Protein AF-A0A8S3K0Q6-F1 (afdb_monomer_lite)

pLDDT: mean 73.04, std 16.8, range [41.72, 95.06]

Sequence (142 aa):
DDDDDDDDDDDDDEEEGSDDGSSDRFSIKSDLAQVNEESSKARRTPLLYIRPHLRAKFVFDQLIQVLPQSPSDTNQPATVEIISANAMHSIAPSLVQERQLMSDFIGPLTTSTAKSNVIRYCERQSQLANKSIHIIDRDALS

Organism: NCBI:txid392030

Radius of gyration: 30.67 Å; chains: 1; bounding box: 68×62×78 Å

Secondary structure (DSSP, 8-state):
---------------------------------------S---SS-GGGSS---EEEEETTEEEEEPPPPTT-TTPPPPEEEEEHHHHHTT-HHHHHHHHHHHHS--S--TTS-HHHHHHHHHHHHHHHHH-TT-GGGGTT-

Structure (mmCIF, N/CA/C/O backbone):
data_AF-A0A8S3K0Q6-F1
#
_entry.id   AF-A0A8S3K0Q6-F1
#
loop_
_atom_site.group_PDB
_atom_site.id
_atom_site.type_symbol
_atom_site.label_atom_id
_atom_site.label_alt_id
_atom_site.label_comp_id
_atom_site.label_asym_id
_atom_site.label_entity_id
_atom_site.label_seq_id
_atom_site.pdbx_PDB_ins_code
_atom_site.Cartn_x
_atom_site.Cartn_y
_atom_site.Cartn_z
_atom_site.occupancy
_atom_site.B_iso_or_equiv
_atom_site.auth_seq_id
_atom_site.auth_comp_id
_atom_site.auth_asym_id
_atom_site.auth_atom_id
_atom_site.pdbx_PDB_model_num
ATOM 1 N N . ASP A 1 1 ? -45.525 50.181 5.970 1.00 44.91 1 ASP A N 1
ATOM 2 C CA . ASP A 1 1 ? -45.123 50.386 7.365 1.00 44.91 1 ASP A CA 1
ATOM 3 C C . ASP A 1 1 ? -44.001 49.394 7.670 1.00 44.91 1 ASP A C 1
ATOM 5 O O . ASP A 1 1 ? -44.078 48.671 8.655 1.00 44.91 1 ASP A O 1
ATOM 9 N N . ASP A 1 2 ? -43.080 49.122 6.738 1.00 50.22 2 ASP A N 1
ATOM 10 C CA . ASP A 1 2 ? -41.930 49.956 6.286 1.00 50.22 2 ASP A CA 1
ATOM 11 C C . ASP A 1 2 ? -40.698 49.122 6.738 1.00 50.22 2 ASP A C 1
ATOM 13 O O . ASP A 1 2 ? -40.707 48.629 7.864 1.00 50.22 2 ASP A O 1
ATOM 17 N N . ASP A 1 3 ? -39.695 48.736 5.952 1.00 61.41 3 ASP A N 1
ATOM 18 C CA . ASP A 1 3 ? -39.129 49.267 4.716 1.00 61.41 3 ASP A CA 1
ATOM 19 C C . ASP A 1 3 ? -38.461 48.128 3.913 1.00 61.41 3 ASP A C 1
ATOM 21 O O . ASP A 1 3 ? -37.906 47.186 4.490 1.00 61.41 3 ASP A O 1
ATOM 25 N N . ASP A 1 4 ? -38.547 48.242 2.587 1.00 63.59 4 ASP A N 1
ATOM 26 C CA . ASP A 1 4 ? -37.590 47.681 1.632 1.00 63.59 4 ASP A CA 1
ATOM 27 C C . ASP A 1 4 ? -36.260 48.437 1.786 1.00 63.59 4 ASP A C 1
ATOM 29 O O . ASP A 1 4 ? -36.293 49.657 1.894 1.00 63.59 4 ASP A O 1
ATOM 33 N N . ASP A 1 5 ? -35.125 47.740 1.745 1.00 64.75 5 ASP A N 1
ATOM 34 C CA . ASP A 1 5 ? -33.869 48.302 1.234 1.00 64.75 5 ASP A CA 1
ATOM 35 C C . ASP A 1 5 ? -33.050 47.150 0.634 1.00 64.75 5 ASP A C 1
ATOM 37 O 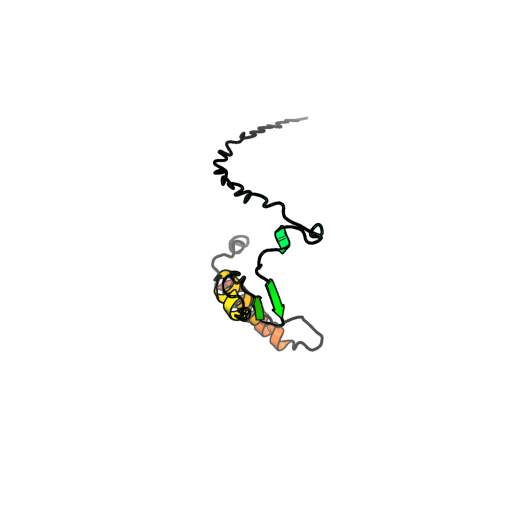O . ASP A 1 5 ? -32.455 46.317 1.328 1.00 64.75 5 ASP A O 1
ATOM 41 N N . ASP A 1 6 ? -33.150 47.092 -0.692 1.00 62.19 6 ASP A N 1
ATOM 42 C CA . ASP A 1 6 ? -32.191 46.500 -1.611 1.00 62.19 6 ASP A CA 1
ATOM 43 C C . ASP A 1 6 ? -30.811 47.127 -1.379 1.00 62.19 6 ASP A C 1
ATOM 45 O O . ASP A 1 6 ? -30.719 48.344 -1.290 1.00 62.19 6 ASP A O 1
ATOM 49 N N . ASP A 1 7 ? -29.761 46.309 -1.355 1.00 66.31 7 ASP A N 1
ATOM 50 C CA . ASP A 1 7 ? -28.429 46.698 -1.829 1.00 66.31 7 ASP A CA 1
ATOM 51 C C . ASP A 1 7 ? -27.731 45.412 -2.305 1.00 66.31 7 ASP A C 1
ATOM 53 O O . ASP A 1 7 ? -26.965 44.750 -1.597 1.00 66.31 7 ASP A O 1
ATOM 57 N N . ASP A 1 8 ? -28.118 45.020 -3.522 1.00 58.75 8 ASP A N 1
ATOM 58 C CA . ASP A 1 8 ? -27.290 44.245 -4.439 1.00 58.75 8 ASP A CA 1
ATOM 59 C C . ASP A 1 8 ? -26.065 45.103 -4.801 1.00 58.75 8 ASP A C 1
ATOM 61 O O . ASP A 1 8 ? -26.127 45.918 -5.720 1.00 58.75 8 ASP A O 1
ATOM 65 N N . ASP A 1 9 ? -24.953 44.907 -4.095 1.00 66.50 9 ASP A N 1
ATOM 66 C CA . ASP A 1 9 ? -23.634 45.308 -4.590 1.00 66.50 9 ASP A CA 1
ATOM 67 C C . ASP A 1 9 ? -22.956 44.082 -5.220 1.00 66.50 9 ASP A C 1
ATOM 69 O O . ASP A 1 9 ? -22.205 43.326 -4.592 1.00 66.50 9 ASP A O 1
ATOM 73 N N . ASP A 1 10 ? -23.299 43.893 -6.496 1.00 59.34 10 ASP A N 1
ATOM 74 C CA . ASP A 1 10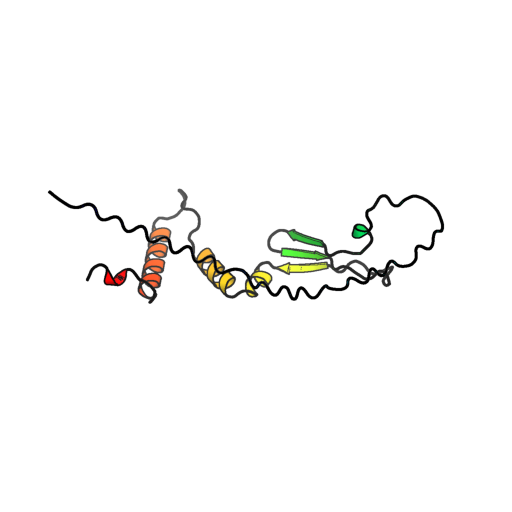 ? -22.438 43.308 -7.519 1.00 59.34 10 ASP A CA 1
ATOM 75 C C . ASP A 1 10 ? -21.136 44.127 -7.591 1.00 59.34 10 ASP A C 1
ATOM 77 O O . ASP A 1 10 ? -21.095 45.168 -8.243 1.00 59.34 10 ASP A O 1
ATOM 81 N N . ASP A 1 11 ? -20.062 43.632 -6.978 1.00 64.94 11 ASP A N 1
ATOM 82 C CA . ASP A 1 11 ? -18.699 43.947 -7.419 1.00 64.94 11 ASP A CA 1
ATOM 83 C C . ASP A 1 11 ? -18.052 42.663 -7.949 1.00 64.94 11 ASP A C 1
ATOM 85 O O . ASP A 1 11 ? -17.344 41.904 -7.279 1.00 64.94 11 ASP A O 1
ATOM 89 N N . ASP A 1 12 ? -18.410 42.431 -9.208 1.00 62.59 12 ASP A N 1
ATOM 90 C CA . ASP A 1 12 ? -17.826 41.528 -10.185 1.00 62.59 12 ASP A CA 1
ATOM 91 C C . ASP A 1 12 ? -16.428 42.045 -10.580 1.00 62.59 12 ASP A C 1
ATOM 93 O O . ASP A 1 12 ? -16.235 42.639 -11.641 1.00 62.59 12 ASP A O 1
ATOM 97 N N . ASP A 1 13 ? -15.438 41.865 -9.702 1.00 58.09 13 ASP A N 1
ATOM 98 C CA . ASP A 1 13 ? -14.029 42.076 -10.052 1.00 58.09 13 ASP A CA 1
ATOM 99 C C . ASP A 1 13 ? -13.460 40.794 -10.684 1.00 58.09 13 ASP A C 1
ATOM 101 O O . ASP A 1 13 ? -12.777 39.973 -10.058 1.00 58.09 13 ASP A O 1
ATOM 105 N N . GLU A 1 14 ? -13.751 40.628 -11.977 1.00 59.28 14 GLU A N 1
ATOM 106 C CA . GLU A 1 14 ? -12.979 39.775 -12.876 1.00 59.28 14 GLU A CA 1
ATOM 107 C C . GLU A 1 14 ? -11.550 40.337 -13.015 1.00 59.28 14 GLU A C 1
ATOM 109 O O . GLU A 1 14 ? -11.246 41.156 -13.884 1.00 59.28 14 GLU A O 1
ATOM 114 N N . GLU A 1 15 ? -10.640 39.891 -12.146 1.00 57.53 15 GLU A N 1
ATOM 115 C CA . GLU A 1 15 ? -9.200 40.116 -12.310 1.00 57.53 15 GLU A CA 1
ATOM 116 C C . GLU A 1 15 ? -8.702 39.333 -13.536 1.00 57.53 15 GLU A C 1
ATOM 118 O O . GLU A 1 15 ? -8.477 38.116 -13.515 1.00 57.53 15 GLU A O 1
ATOM 123 N N . GLU A 1 16 ? -8.570 40.076 -14.636 1.00 59.66 16 GLU A N 1
ATOM 124 C CA . GLU A 1 16 ? -8.045 39.612 -15.905 1.00 59.66 16 GLU A CA 1
ATOM 125 C C . GLU A 1 16 ? -6.628 39.038 -15.786 1.00 59.66 16 GLU A C 1
ATOM 127 O O . GLU A 1 16 ? -5.738 39.522 -15.083 1.00 59.66 16 GLU A O 1
ATOM 132 N N . GLY A 1 17 ? -6.425 37.986 -16.573 1.00 54.03 17 GLY A N 1
ATOM 133 C CA . GLY A 1 17 ? -5.196 37.231 -16.676 1.00 54.03 17 GLY A CA 1
ATOM 134 C C . GLY A 1 17 ? -3.938 38.066 -16.907 1.00 54.03 17 GLY A C 1
ATOM 135 O O . GLY A 1 17 ? -3.832 38.903 -17.799 1.00 54.03 17 GLY A O 1
ATOM 136 N N . SER A 1 18 ? -2.894 37.656 -16.202 1.00 52.25 18 SER A N 1
ATOM 137 C CA . SER A 1 18 ? -1.540 37.656 -16.743 1.00 52.25 18 SER A CA 1
ATOM 138 C C . SER A 1 18 ? -0.929 36.274 -16.521 1.00 52.25 18 SER A C 1
ATOM 140 O O . SER A 1 18 ? -0.017 3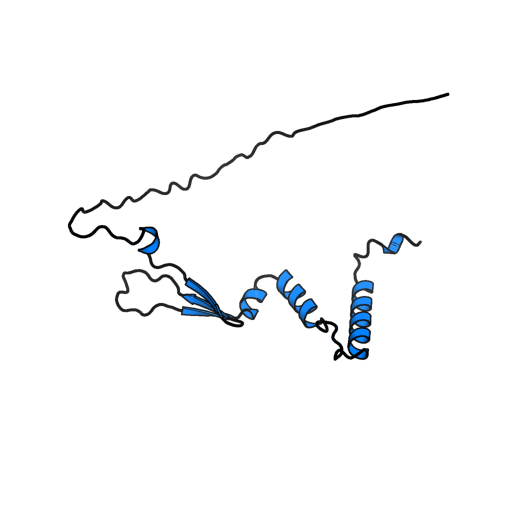6.080 -15.727 1.00 52.25 18 SER A O 1
ATOM 142 N N . ASP A 1 19 ? -1.479 35.292 -17.246 1.00 48.94 19 ASP A N 1
ATOM 143 C CA . ASP A 1 19 ? -0.771 34.057 -17.589 1.00 48.94 19 ASP A CA 1
ATOM 144 C C . ASP A 1 19 ? 0.374 34.463 -18.525 1.00 48.94 19 ASP A C 1
ATOM 146 O O . ASP A 1 19 ? 0.237 34.499 -19.752 1.00 48.94 19 ASP A O 1
ATOM 150 N N . ASP A 1 20 ? 1.502 34.877 -17.944 1.00 49.03 20 ASP A N 1
ATOM 151 C CA . ASP A 1 20 ? 2.749 35.058 -18.667 1.00 49.03 20 ASP A CA 1
ATOM 152 C C . ASP A 1 20 ? 3.305 33.673 -18.986 1.00 49.03 20 ASP A C 1
ATOM 154 O O . ASP A 1 20 ? 4.275 33.174 -18.421 1.00 49.03 20 ASP A O 1
ATOM 158 N N . GLY A 1 21 ? 2.641 33.042 -19.955 1.00 51.69 21 GLY A N 1
ATOM 159 C CA . GLY A 1 21 ? 3.055 31.833 -20.627 1.00 51.69 21 GLY A CA 1
ATOM 160 C C . GLY A 1 21 ? 4.405 32.025 -21.311 1.00 51.69 21 GLY A C 1
ATOM 161 O O . GLY A 1 21 ? 4.513 31.973 -22.534 1.00 51.69 21 GLY A O 1
ATOM 162 N N . SER A 1 22 ? 5.474 32.087 -20.520 1.00 52.62 22 SER A N 1
ATOM 163 C CA . SER A 1 22 ? 6.785 31.554 -20.850 1.00 52.62 22 SER A CA 1
ATOM 164 C C . SER A 1 22 ? 6.690 30.027 -20.819 1.00 52.62 22 SER A C 1
ATOM 166 O O . SER A 1 22 ? 7.439 29.322 -20.141 1.00 52.62 22 SER A O 1
ATOM 168 N N . SER A 1 23 ? 5.757 29.502 -21.619 1.00 50.22 23 SER A N 1
ATOM 169 C CA . SER A 1 23 ? 5.966 28.246 -22.305 1.00 50.22 23 SER A CA 1
ATOM 170 C C . SER A 1 23 ? 7.181 28.487 -23.179 1.00 50.22 23 SER A C 1
ATOM 172 O O . SER A 1 23 ? 7.063 28.909 -24.332 1.00 50.22 23 SER A O 1
ATOM 174 N N . ASP A 1 24 ? 8.357 28.250 -22.598 1.00 45.00 24 ASP A N 1
ATOM 175 C CA . ASP A 1 24 ? 9.530 27.861 -23.346 1.00 45.00 24 ASP A CA 1
ATOM 176 C C . ASP A 1 24 ? 9.035 26.793 -24.308 1.00 45.00 24 ASP A C 1
ATOM 178 O O . ASP A 1 24 ? 8.780 25.638 -23.948 1.00 45.00 24 ASP A O 1
ATOM 182 N N . ARG A 1 25 ? 8.789 27.236 -25.544 1.00 52.47 25 ARG A N 1
ATOM 183 C CA . ARG A 1 25 ? 8.626 26.387 -26.701 1.00 52.47 25 ARG A CA 1
ATOM 184 C C . ARG A 1 25 ? 9.888 25.557 -26.683 1.00 52.47 25 ARG A C 1
ATOM 186 O O . ARG A 1 25 ? 10.919 25.982 -27.206 1.00 52.47 25 ARG A O 1
ATOM 193 N N . PHE A 1 26 ? 9.794 24.374 -26.081 1.00 41.72 26 PHE A N 1
ATOM 194 C CA . PHE A 1 26 ? 10.645 23.258 -26.402 1.00 41.72 26 PHE A CA 1
ATOM 195 C C . PHE A 1 26 ? 10.579 23.190 -27.915 1.00 41.72 26 PHE A C 1
ATOM 197 O O . PHE A 1 26 ? 9.601 22.735 -28.508 1.00 41.72 26 PHE A O 1
ATOM 204 N N . SER A 1 27 ? 11.599 23.770 -28.540 1.00 46.25 27 SER A N 1
ATOM 205 C CA . SER A 1 27 ? 11.885 23.587 -29.937 1.00 46.25 27 SER A CA 1
ATOM 206 C C . SER A 1 27 ? 12.227 22.119 -30.021 1.00 46.25 27 SER A C 1
ATOM 208 O O . SER A 1 27 ? 13.384 21.723 -29.886 1.00 46.25 27 SER A O 1
ATOM 210 N N . ILE A 1 28 ? 11.190 21.299 -30.188 1.00 47.38 28 ILE A N 1
ATOM 211 C CA . ILE A 1 28 ? 11.322 19.962 -30.717 1.00 47.38 28 ILE A CA 1
ATOM 212 C C . ILE A 1 28 ? 11.793 20.233 -32.137 1.00 47.38 28 ILE A C 1
ATOM 214 O O . ILE A 1 28 ? 11.001 20.382 -33.068 1.00 47.38 28 ILE A O 1
ATOM 218 N N . LYS A 1 29 ? 13.109 20.425 -32.276 1.00 43.41 29 LYS A N 1
ATOM 219 C CA . LYS A 1 29 ? 13.797 20.228 -33.533 1.00 43.41 29 LYS A CA 1
ATOM 220 C C . LYS A 1 29 ? 13.368 18.831 -33.921 1.00 43.41 29 LYS A C 1
ATOM 222 O O . LYS A 1 29 ? 13.763 17.836 -33.315 1.00 43.41 29 LYS A O 1
ATOM 227 N N . SER A 1 30 ? 12.411 18.789 -34.834 1.00 48.25 30 SER A N 1
ATOM 228 C CA . SER A 1 30 ? 12.135 17.616 -35.614 1.00 48.25 30 SER A CA 1
ATOM 229 C C . SER A 1 30 ? 13.428 17.399 -36.374 1.00 48.25 30 SER A C 1
ATOM 231 O O . SER A 1 30 ? 13.629 17.923 -37.465 1.00 48.25 30 SER A O 1
ATOM 233 N N . ASP A 1 31 ? 14.329 16.638 -35.761 1.00 47.94 31 ASP A N 1
ATOM 234 C CA . ASP A 1 31 ? 15.319 15.869 -36.485 1.00 47.94 31 ASP A CA 1
ATOM 235 C C . ASP A 1 31 ? 14.508 14.840 -37.273 1.00 47.94 31 ASP A C 1
ATOM 237 O O . ASP A 1 31 ? 14.375 13.664 -36.922 1.00 47.94 31 ASP A O 1
ATOM 241 N N . LEU A 1 32 ? 13.862 15.350 -38.323 1.00 48.72 32 LEU A N 1
ATOM 242 C CA . LEU A 1 32 ? 13.314 14.614 -39.430 1.00 48.72 32 LEU A CA 1
ATOM 243 C C . LEU A 1 32 ? 14.554 14.060 -40.124 1.00 48.72 32 LEU A C 1
ATOM 245 O O . LEU A 1 32 ? 15.089 14.641 -41.066 1.00 48.72 32 LEU A O 1
ATOM 249 N N . ALA A 1 33 ? 15.085 12.989 -39.533 1.00 49.91 33 ALA A N 1
ATOM 250 C CA . ALA A 1 33 ? 16.153 12.202 -40.097 1.00 49.91 33 ALA A CA 1
ATOM 251 C C . ALA A 1 33 ? 15.762 11.933 -41.546 1.00 49.91 33 ALA A C 1
ATOM 253 O O . ALA A 1 33 ? 14.677 11.410 -41.818 1.00 49.91 33 ALA A O 1
ATOM 254 N N . GLN A 1 34 ? 16.626 12.400 -42.443 1.00 42.56 34 GLN A N 1
ATOM 255 C CA . GLN A 1 34 ? 16.492 12.277 -43.880 1.00 42.56 34 GLN A CA 1
ATOM 256 C C . GLN A 1 34 ? 15.966 10.887 -44.227 1.00 42.56 34 GLN A C 1
ATOM 258 O O . GLN A 1 34 ? 16.550 9.863 -43.864 1.00 42.56 34 GLN A O 1
ATOM 263 N N . VAL A 1 35 ? 14.822 10.878 -44.902 1.00 44.38 35 VAL A N 1
ATOM 264 C CA . VAL A 1 35 ? 14.220 9.680 -45.465 1.00 44.38 35 VAL A CA 1
ATOM 265 C C . VAL A 1 35 ? 15.178 9.189 -46.545 1.00 44.38 35 VAL A C 1
ATOM 267 O O . VAL A 1 35 ? 15.197 9.723 -47.648 1.00 44.38 35 VAL A O 1
ATOM 270 N N . ASN A 1 36 ? 16.003 8.194 -46.219 1.00 44.34 36 ASN A N 1
ATOM 271 C CA . ASN A 1 36 ? 16.629 7.376 -47.246 1.00 44.34 36 ASN A CA 1
ATOM 272 C C . ASN A 1 36 ? 15.526 6.462 -47.795 1.00 44.34 36 ASN A C 1
ATOM 274 O O . ASN A 1 36 ? 15.187 5.440 -47.192 1.00 44.34 36 ASN A O 1
ATOM 278 N N . GLU A 1 37 ? 14.880 6.907 -48.872 1.00 56.09 37 GLU A N 1
ATOM 279 C CA . GLU A 1 37 ? 13.923 6.117 -49.639 1.00 56.09 37 GLU A CA 1
ATOM 280 C C . GLU A 1 37 ? 14.660 4.966 -50.321 1.00 56.09 37 GLU A C 1
ATOM 282 O O . GLU A 1 37 ? 15.108 5.091 -51.452 1.00 56.09 37 GLU A O 1
ATOM 287 N N . GLU A 1 38 ? 14.763 3.816 -49.656 1.00 48.81 38 GLU A N 1
ATOM 288 C CA . GLU A 1 38 ? 15.135 2.584 -50.346 1.00 48.81 38 GLU A CA 1
ATOM 289 C C . GLU A 1 38 ? 14.402 1.361 -49.775 1.00 48.81 38 GLU A C 1
ATOM 291 O O . GLU A 1 38 ? 14.817 0.685 -48.838 1.00 48.81 38 GLU A O 1
ATOM 296 N N . SER A 1 39 ? 13.295 1.058 -50.458 1.00 46.84 39 SER A N 1
ATOM 297 C CA . SER A 1 39 ? 12.700 -0.266 -50.667 1.00 46.84 39 SER A CA 1
ATOM 298 C C . SER A 1 39 ? 11.850 -0.939 -49.565 1.00 46.84 39 SER A C 1
ATOM 300 O O . SER A 1 39 ? 12.301 -1.409 -48.526 1.00 46.84 39 SER A O 1
ATOM 302 N N . SER A 1 40 ? 10.597 -1.175 -49.976 1.00 52.72 40 SER A N 1
ATOM 303 C CA . SER A 1 40 ? 9.732 -2.329 -49.677 1.00 52.72 40 SER A CA 1
ATOM 304 C C . SER A 1 40 ? 8.892 -2.337 -48.383 1.00 52.72 40 SER A C 1
ATOM 306 O O . SER A 1 40 ? 9.375 -2.477 -47.267 1.00 52.72 40 SER A O 1
ATOM 308 N N . LYS A 1 41 ? 7.566 -2.308 -48.610 1.00 59.06 41 LYS A N 1
ATOM 309 C CA . LYS A 1 41 ? 6.435 -2.426 -47.667 1.00 59.06 41 LYS A CA 1
ATOM 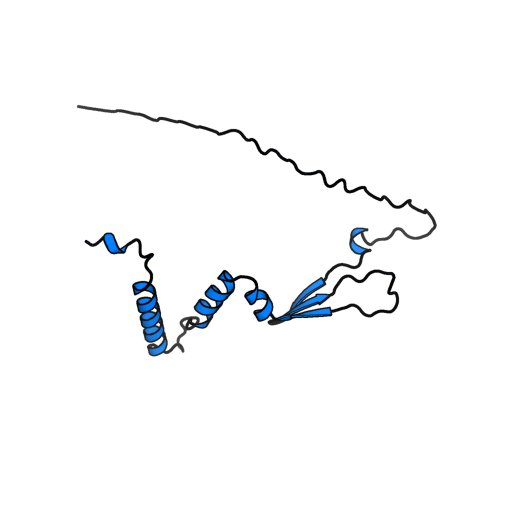310 C C . LYS A 1 41 ? 6.309 -1.280 -46.659 1.00 59.06 41 LYS A C 1
ATOM 312 O O . LYS A 1 41 ? 7.028 -1.203 -45.671 1.00 59.06 41 LYS A O 1
ATOM 317 N N . ALA A 1 42 ? 5.289 -0.444 -46.874 1.00 63.00 42 ALA A N 1
ATOM 318 C CA . ALA A 1 42 ? 4.823 0.531 -45.895 1.00 63.00 42 ALA A CA 1
ATOM 319 C C . ALA A 1 42 ? 4.692 -0.131 -44.511 1.00 63.00 42 ALA A C 1
ATOM 321 O O . ALA A 1 42 ? 3.961 -1.112 -44.335 1.00 63.00 42 ALA A O 1
ATOM 322 N N . ARG A 1 43 ? 5.448 0.382 -43.535 1.00 59.50 43 ARG A N 1
ATOM 323 C CA . ARG A 1 43 ? 5.388 -0.072 -42.145 1.00 59.50 43 ARG A CA 1
ATOM 324 C C . ARG A 1 43 ? 3.967 0.143 -41.625 1.00 59.50 43 ARG A C 1
ATOM 326 O O . ARG A 1 43 ? 3.472 1.263 -41.615 1.00 59.50 43 ARG A O 1
ATOM 333 N N . ARG A 1 44 ? 3.309 -0.937 -41.195 1.00 72.06 44 ARG A N 1
ATOM 334 C CA . ARG A 1 44 ? 1.977 -0.884 -40.563 1.00 72.06 44 ARG A CA 1
ATOM 335 C C . ARG A 1 44 ? 2.021 -0.360 -39.128 1.00 72.06 44 ARG A C 1
ATOM 337 O O . ARG A 1 44 ? 1.006 0.096 -38.618 1.00 72.06 44 ARG A O 1
ATOM 344 N N . THR A 1 45 ? 3.172 -0.458 -38.471 1.00 65.88 45 THR A N 1
ATOM 345 C CA . THR A 1 45 ? 3.371 0.017 -37.104 1.00 65.88 45 THR A CA 1
ATOM 346 C C . THR A 1 45 ? 3.607 1.528 -37.106 1.00 65.88 45 THR A C 1
ATOM 348 O O . THR A 1 45 ? 4.550 1.982 -37.760 1.00 65.88 45 THR A O 1
ATOM 351 N N . PRO A 1 46 ? 2.791 2.314 -36.379 1.00 77.81 46 PRO A N 1
ATOM 352 C CA . PRO A 1 46 ? 3.014 3.750 -36.243 1.00 77.81 46 PRO A CA 1
ATOM 353 C C . PRO A 1 46 ? 4.414 4.054 -35.693 1.00 77.81 46 PRO A C 1
ATOM 355 O O . PRO A 1 46 ? 4.940 3.293 -34.878 1.00 77.81 46 PRO A O 1
ATOM 358 N N . LEU A 1 47 ? 5.002 5.184 -36.108 1.00 68.50 47 LEU A N 1
ATOM 359 C CA . LEU A 1 47 ? 6.393 5.553 -35.794 1.00 68.50 47 LEU A CA 1
ATOM 360 C C . LEU A 1 47 ? 6.711 5.555 -34.285 1.00 68.50 47 LEU A C 1
ATOM 362 O O . LEU A 1 47 ? 7.830 5.234 -33.889 1.00 68.50 47 LEU A O 1
ATOM 366 N N . LEU A 1 48 ? 5.712 5.839 -33.444 1.00 66.88 48 LEU A N 1
ATOM 367 C CA . LEU A 1 48 ? 5.814 5.832 -31.980 1.00 66.88 48 LEU A CA 1
ATOM 368 C C . LEU A 1 48 ? 6.147 4.447 -31.390 1.00 66.88 48 LEU A C 1
ATOM 370 O O . LEU A 1 48 ? 6.709 4.370 -30.304 1.00 66.88 48 LEU A O 1
ATOM 374 N N . TYR A 1 49 ? 5.856 3.356 -32.105 1.00 67.62 49 TYR A N 1
ATOM 375 C CA . TYR A 1 49 ? 6.084 1.981 -31.638 1.00 67.62 49 TYR A CA 1
ATOM 376 C C . TYR A 1 49 ? 7.407 1.374 -32.120 1.00 67.62 49 TYR A C 1
ATOM 378 O O . TYR A 1 49 ? 7.651 0.188 -31.919 1.00 67.62 49 TYR A O 1
ATOM 386 N N . ILE A 1 50 ? 8.256 2.167 -32.777 1.00 72.00 50 ILE A N 1
ATOM 387 C CA . ILE A 1 50 ? 9.548 1.707 -33.310 1.00 72.00 50 ILE A CA 1
ATOM 388 C C . ILE A 1 50 ? 10.641 1.767 -32.240 1.00 72.00 50 ILE A C 1
ATOM 390 O O . ILE A 1 50 ? 11.629 1.041 -32.322 1.00 72.00 50 ILE A O 1
ATOM 394 N N . ARG A 1 51 ? 10.473 2.625 -31.228 1.00 75.75 51 ARG A N 1
ATOM 395 C CA . ARG A 1 51 ? 11.460 2.797 -30.164 1.00 75.75 51 ARG A CA 1
ATOM 396 C C . ARG A 1 51 ? 11.153 1.879 -28.973 1.00 75.75 51 ARG A C 1
ATOM 398 O O . ARG A 1 51 ? 9.980 1.723 -28.606 1.00 75.75 51 ARG A O 1
ATOM 405 N N . PRO A 1 52 ? 12.191 1.291 -28.350 1.00 79.19 52 PRO A N 1
ATOM 406 C CA . PRO A 1 52 ? 12.077 0.681 -27.034 1.00 79.19 52 PRO A CA 1
ATOM 407 C C . PRO A 1 52 ? 11.413 1.669 -26.077 1.00 79.19 52 PRO A C 1
ATOM 409 O O . PRO A 1 52 ? 11.784 2.840 -26.021 1.00 79.19 52 PRO A O 1
ATOM 412 N N . HIS A 1 53 ? 10.387 1.208 -25.374 1.00 80.44 53 HIS A N 1
ATOM 413 C CA . HIS A 1 53 ? 9.583 2.026 -24.477 1.00 80.44 53 HIS A CA 1
ATOM 414 C C . HIS A 1 53 ? 9.479 1.335 -23.126 1.00 80.44 53 HIS A C 1
ATOM 416 O O . HIS A 1 53 ? 9.448 0.105 -23.052 1.00 80.44 53 HIS A O 1
ATOM 422 N N . LEU A 1 54 ? 9.400 2.144 -22.071 1.00 87.44 54 LEU A N 1
ATOM 423 C CA . LEU A 1 54 ? 9.161 1.655 -20.723 1.00 87.44 54 LEU A CA 1
ATOM 424 C C . LEU A 1 54 ? 7.854 0.853 -20.696 1.00 87.44 54 LEU A C 1
ATOM 426 O O . LEU A 1 54 ? 6.819 1.295 -21.206 1.00 87.44 54 LEU A O 1
ATOM 430 N N . ARG A 1 55 ? 7.895 -0.328 -20.082 1.00 89.25 55 ARG A N 1
ATOM 431 C CA . ARG A 1 55 ? 6.698 -1.124 -19.795 1.00 89.25 55 ARG A CA 1
ATOM 432 C C . ARG A 1 55 ? 6.640 -1.405 -18.313 1.00 89.25 55 ARG A C 1
ATOM 434 O O . ARG A 1 55 ? 7.475 -2.142 -17.814 1.00 89.25 55 ARG A O 1
ATOM 441 N N . ALA A 1 56 ? 5.640 -0.857 -17.641 1.00 93.00 56 ALA A N 1
ATOM 442 C CA . ALA A 1 56 ? 5.418 -1.079 -16.223 1.00 93.00 56 ALA A CA 1
ATOM 443 C C . ALA A 1 56 ? 4.100 -1.831 -16.002 1.00 93.00 56 ALA A C 1
ATOM 445 O O . ALA A 1 56 ? 3.102 -1.559 -16.675 1.00 93.00 56 ALA A O 1
ATOM 446 N N . LYS A 1 57 ? 4.093 -2.794 -15.079 1.00 93.62 57 LYS A N 1
ATOM 447 C CA . LYS A 1 57 ? 2.900 -3.548 -14.686 1.00 93.62 57 LYS A CA 1
ATOM 448 C C . LYS A 1 57 ? 2.934 -3.869 -13.198 1.00 93.62 57 LYS A C 1
ATOM 450 O O . LYS A 1 57 ? 3.938 -4.359 -12.691 1.00 93.62 57 LYS A O 1
ATOM 455 N N . PHE A 1 58 ? 1.801 -3.667 -12.533 1.00 94.69 58 PHE A N 1
ATOM 456 C CA . PHE A 1 58 ? 1.590 -4.149 -11.174 1.00 94.69 58 PHE A CA 1
ATOM 457 C C . PHE A 1 58 ? 1.200 -5.627 -11.173 1.00 94.69 58 PHE A C 1
ATOM 459 O O . PHE A 1 58 ? 0.294 -6.052 -11.896 1.00 94.69 58 PHE A O 1
ATOM 466 N N . VAL A 1 59 ? 1.902 -6.409 -10.359 1.00 94.44 59 VAL A N 1
ATOM 467 C CA . VAL A 1 59 ? 1.625 -7.821 -10.104 1.00 94.44 59 VAL A CA 1
ATOM 468 C C . VAL A 1 59 ? 1.744 -8.048 -8.600 1.00 94.44 59 VAL A C 1
ATOM 470 O O . VAL A 1 59 ? 2.822 -7.892 -8.033 1.00 94.44 59 VAL A O 1
ATOM 473 N N . PHE A 1 60 ? 0.635 -8.413 -7.954 1.00 91.50 60 PHE A N 1
ATOM 474 C CA . PHE A 1 60 ? 0.535 -8.461 -6.490 1.00 91.50 60 PHE A CA 1
ATOM 475 C C . PHE A 1 60 ? 1.030 -7.148 -5.848 1.00 91.50 60 PHE A C 1
ATOM 477 O O . PHE A 1 60 ? 0.575 -6.077 -6.237 1.00 91.50 60 PHE A O 1
ATOM 484 N N . ASP A 1 61 ? 1.966 -7.240 -4.900 1.00 90.06 61 ASP A N 1
ATOM 485 C CA . ASP A 1 61 ? 2.558 -6.122 -4.155 1.00 90.06 61 ASP A CA 1
ATOM 486 C C . ASP A 1 61 ? 3.853 -5.596 -4.808 1.00 90.06 61 ASP A C 1
ATOM 488 O O . ASP A 1 61 ? 4.757 -5.103 -4.131 1.00 90.06 61 ASP A O 1
ATOM 492 N N . GLN A 1 62 ? 4.009 -5.783 -6.123 1.00 94.56 62 GLN A N 1
ATOM 493 C CA . GLN A 1 62 ? 5.225 -5.430 -6.856 1.00 94.56 62 GLN A CA 1
ATOM 494 C C . GLN A 1 62 ? 4.908 -4.711 -8.170 1.00 94.56 62 GLN A C 1
ATOM 496 O O . GLN A 1 62 ? 4.016 -5.100 -8.926 1.00 94.56 62 GLN A O 1
ATOM 501 N N . LEU A 1 63 ? 5.688 -3.675 -8.460 1.00 94.00 63 LEU A N 1
ATOM 502 C CA . LEU A 1 63 ? 5.782 -3.031 -9.758 1.00 94.00 63 LEU A CA 1
ATOM 503 C C . LEU A 1 63 ? 6.935 -3.662 -10.534 1.00 94.00 63 LEU A C 1
ATOM 505 O O . LEU A 1 63 ? 8.091 -3.589 -10.126 1.00 94.00 63 LEU A O 1
ATOM 509 N N . ILE A 1 64 ? 6.611 -4.273 -11.665 1.00 94.00 64 ILE A N 1
ATOM 510 C CA . ILE A 1 64 ? 7.585 -4.814 -12.607 1.00 94.00 64 ILE A CA 1
ATOM 511 C C . ILE A 1 64 ? 7.736 -3.794 -13.729 1.00 94.00 64 ILE A C 1
ATOM 513 O O . ILE A 1 64 ? 6.753 -3.509 -14.417 1.00 94.00 64 ILE A O 1
ATOM 517 N N . GLN A 1 65 ? 8.939 -3.260 -13.933 1.00 93.81 65 GLN A N 1
ATOM 518 C CA . GLN A 1 65 ? 9.233 -2.344 -15.031 1.00 93.81 65 GLN A CA 1
ATOM 519 C C . GLN A 1 65 ? 10.345 -2.866 -15.938 1.00 93.81 65 GLN A C 1
ATOM 521 O O . GLN A 1 65 ? 11.404 -3.278 -15.482 1.00 93.81 65 GLN A O 1
ATOM 526 N N . VAL A 1 66 ? 10.096 -2.852 -17.243 1.00 91.75 66 VAL A N 1
ATOM 527 C CA . VAL A 1 66 ? 11.069 -3.189 -18.283 1.00 91.75 66 VAL A CA 1
ATOM 528 C C . VAL A 1 66 ? 11.640 -1.890 -18.823 1.00 91.75 66 VAL A C 1
ATOM 530 O O . VAL A 1 66 ? 10.892 -1.067 -19.362 1.00 91.75 66 VAL A O 1
ATOM 533 N N . LEU A 1 67 ? 12.949 -1.708 -18.668 1.00 88.31 67 LEU A N 1
ATOM 534 C CA . LEU A 1 67 ? 13.632 -0.493 -19.086 1.00 88.31 67 LEU A CA 1
ATOM 535 C C . LEU A 1 67 ? 13.827 -0.470 -20.610 1.00 88.31 67 LEU A C 1
ATOM 537 O O . LEU A 1 67 ? 14.162 -1.498 -21.208 1.00 88.31 67 LEU A O 1
ATOM 541 N N . PRO A 1 68 ? 13.650 0.692 -21.260 1.00 85.25 68 PRO A N 1
ATOM 542 C CA . PRO A 1 68 ? 13.983 0.839 -22.667 1.00 85.25 68 PRO A CA 1
ATOM 543 C C . PRO A 1 68 ? 15.505 0.734 -22.846 1.00 85.25 68 PRO A C 1
ATOM 545 O O . PRO A 1 68 ? 16.251 1.559 -22.327 1.00 85.25 68 PRO A O 1
ATOM 548 N N . GLN A 1 69 ? 15.972 -0.275 -23.582 1.00 77.94 69 GLN A N 1
ATOM 549 C CA . GLN A 1 69 ? 17.387 -0.413 -23.944 1.00 77.94 69 GLN A CA 1
ATOM 550 C C . GLN A 1 69 ? 17.674 0.224 -25.304 1.00 77.94 69 GLN A C 1
ATOM 552 O O . GLN A 1 69 ? 16.832 0.196 -26.200 1.00 77.94 69 GLN A O 1
ATOM 557 N N . SER A 1 70 ? 18.869 0.791 -25.469 1.00 67.31 70 SER A N 1
ATOM 558 C CA . SER A 1 70 ? 19.311 1.356 -26.745 1.00 67.31 70 SER A CA 1
ATOM 559 C C . SER A 1 70 ? 19.640 0.251 -27.760 1.00 67.31 70 SER A C 1
ATOM 561 O O . SER A 1 70 ? 20.209 -0.775 -27.397 1.00 67.31 70 SER A O 1
ATOM 563 N N . PRO A 1 71 ? 19.349 0.455 -29.057 1.00 58.59 71 PRO A N 1
ATOM 564 C CA . PRO A 1 71 ? 19.492 -0.575 -30.091 1.00 58.59 71 PRO A CA 1
ATOM 565 C C . PRO A 1 71 ? 20.943 -0.962 -30.434 1.00 58.59 71 PRO A C 1
ATOM 567 O O . PRO A 1 71 ? 21.148 -1.857 -31.249 1.00 58.59 71 PRO A O 1
ATOM 570 N N . SER A 1 72 ? 21.949 -0.307 -29.849 1.00 63.00 72 SER A N 1
ATOM 571 C CA . SER A 1 72 ? 23.365 -0.682 -29.982 1.00 63.00 72 SER A CA 1
ATOM 572 C C . SER A 1 72 ? 23.701 -2.018 -29.304 1.00 63.00 72 SER A C 1
ATOM 574 O O . SER A 1 72 ? 24.694 -2.646 -29.660 1.00 63.00 72 SER A O 1
ATOM 576 N N . ASP A 1 73 ? 22.863 -2.471 -28.370 1.00 64.50 73 ASP A N 1
ATOM 577 C CA . ASP A 1 73 ? 23.026 -3.713 -27.616 1.00 64.50 73 ASP A CA 1
ATOM 578 C C . ASP A 1 73 ? 22.238 -4.865 -28.259 1.00 64.50 73 ASP A C 1
ATOM 580 O O . ASP A 1 73 ? 21.309 -5.424 -27.683 1.00 64.50 73 ASP A O 1
ATOM 584 N N . THR A 1 74 ? 22.587 -5.236 -29.491 1.00 64.31 74 THR A N 1
ATOM 585 C CA . THR A 1 74 ? 21.789 -6.152 -30.332 1.00 64.31 74 THR A CA 1
ATOM 586 C C . THR A 1 74 ? 21.627 -7.579 -29.778 1.00 64.31 74 THR A C 1
ATOM 588 O O . THR A 1 74 ? 20.858 -8.355 -30.334 1.00 64.31 74 THR A O 1
ATOM 591 N N . ASN A 1 75 ? 22.319 -7.938 -28.691 1.00 70.12 75 ASN A N 1
ATOM 592 C CA . ASN A 1 75 ? 22.252 -9.260 -28.055 1.00 70.12 75 ASN A CA 1
ATOM 593 C C . ASN A 1 75 ? 22.062 -9.215 -26.528 1.00 70.12 75 ASN A C 1
ATOM 595 O O . ASN A 1 75 ? 22.201 -10.254 -25.879 1.00 70.12 75 ASN A O 1
ATOM 599 N N . GLN A 1 76 ? 21.764 -8.055 -25.931 1.00 72.12 76 GLN A N 1
ATOM 600 C CA . GLN A 1 76 ? 21.497 -8.011 -24.492 1.00 72.12 76 GLN A CA 1
ATOM 601 C C . GLN A 1 76 ? 20.012 -8.280 -24.201 1.00 72.12 76 GLN A C 1
ATOM 603 O O . GLN A 1 76 ? 19.140 -7.757 -24.896 1.00 72.12 76 GLN A O 1
ATOM 608 N N . PRO A 1 77 ? 19.693 -9.119 -23.198 1.00 79.44 77 PRO A N 1
ATOM 609 C CA . PRO A 1 77 ? 18.318 -9.290 -22.752 1.00 79.44 77 PRO A CA 1
ATOM 610 C C . PRO A 1 77 ? 17.808 -7.998 -22.104 1.00 79.44 77 PRO A C 1
ATOM 612 O O . PRO A 1 77 ? 18.576 -7.261 -21.485 1.00 79.44 77 PRO A O 1
ATOM 615 N N . ALA A 1 78 ? 16.500 -7.756 -22.199 1.00 82.06 78 ALA A N 1
ATOM 616 C CA . ALA A 1 78 ? 15.868 -6.588 -21.596 1.00 82.06 78 ALA A CA 1
ATOM 617 C C . ALA A 1 78 ? 16.071 -6.555 -20.071 1.00 82.06 78 ALA A C 1
ATOM 619 O O . ALA A 1 78 ? 15.850 -7.553 -19.382 1.00 82.06 78 ALA A O 1
ATOM 620 N N . THR A 1 79 ? 16.444 -5.389 -19.544 1.00 88.38 79 THR A N 1
ATOM 621 C CA . THR A 1 79 ? 16.574 -5.168 -18.102 1.00 88.38 79 THR A CA 1
ATOM 622 C C . THR A 1 79 ? 15.192 -5.012 -17.483 1.00 88.38 79 THR A C 1
ATOM 624 O O . THR A 1 79 ? 14.401 -4.168 -17.913 1.00 88.38 79 THR A O 1
ATOM 627 N N . VAL A 1 80 ? 14.914 -5.817 -16.459 1.00 91.38 80 VAL A N 1
ATOM 628 C CA . VAL A 1 80 ? 13.667 -5.769 -15.693 1.00 91.38 80 VAL A CA 1
ATOM 629 C C . VAL A 1 80 ? 13.988 -5.386 -14.257 1.00 91.38 80 VAL A C 1
ATOM 631 O O . VAL A 1 80 ? 14.787 -6.050 -13.602 1.00 91.38 80 VAL A O 1
ATOM 634 N N . GLU A 1 81 ? 13.343 -4.338 -13.763 1.00 92.81 81 GLU A N 1
ATOM 635 C CA . GLU A 1 81 ? 13.395 -3.940 -12.363 1.00 92.81 81 GLU A CA 1
ATOM 636 C C . GLU A 1 81 ? 12.097 -4.340 -11.662 1.00 92.81 81 GLU A C 1
ATOM 638 O O . GLU A 1 81 ? 10.999 -4.194 -12.205 1.00 92.81 81 GLU A O 1
ATOM 643 N N . ILE A 1 82 ? 12.234 -4.861 -10.444 1.00 93.38 82 ILE A N 1
ATOM 644 C CA . ILE A 1 82 ? 11.118 -5.286 -9.600 1.00 93.38 82 ILE A CA 1
ATOM 645 C C . ILE A 1 82 ? 11.153 -4.434 -8.337 1.00 93.38 82 ILE A C 1
ATOM 647 O O . ILE A 1 82 ? 12.083 -4.530 -7.538 1.00 93.38 82 ILE A O 1
ATOM 651 N N . ILE A 1 83 ? 10.134 -3.604 -8.163 1.00 93.00 83 ILE A N 1
ATOM 652 C CA . ILE A 1 83 ? 10.019 -2.652 -7.061 1.00 93.00 83 ILE A CA 1
ATOM 653 C C . ILE A 1 83 ? 8.854 -3.092 -6.177 1.00 93.00 83 ILE A C 1
ATOM 655 O O . ILE A 1 83 ? 7.749 -3.303 -6.668 1.00 93.00 83 ILE A O 1
ATOM 659 N N . SER A 1 84 ? 9.066 -3.235 -4.868 1.00 92.69 84 SER A N 1
ATOM 660 C CA . SER A 1 84 ? 7.970 -3.555 -3.944 1.00 92.69 84 SER A CA 1
ATOM 661 C C . SER A 1 84 ? 7.073 -2.339 -3.696 1.00 92.69 84 SER A C 1
ATOM 663 O O . SER A 1 84 ? 7.546 -1.201 -3.659 1.00 92.69 84 SER A O 1
ATOM 665 N N . ALA A 1 85 ? 5.777 -2.562 -3.468 1.00 86.06 85 ALA A N 1
ATOM 666 C CA . ALA A 1 85 ? 4.845 -1.491 -3.121 1.00 86.06 85 ALA A CA 1
ATOM 667 C C . ALA A 1 85 ? 5.267 -0.770 -1.841 1.00 86.06 85 ALA A C 1
ATOM 669 O O . ALA A 1 85 ? 5.267 0.456 -1.790 1.00 86.06 85 ALA A O 1
ATOM 670 N N . ASN A 1 86 ? 5.744 -1.517 -0.841 1.00 84.81 86 ASN A N 1
ATOM 671 C CA . ASN A 1 86 ? 6.268 -0.933 0.393 1.00 84.81 86 ASN A CA 1
ATOM 672 C C . ASN A 1 86 ? 7.440 0.034 0.142 1.00 84.81 86 ASN A C 1
ATOM 674 O O . ASN A 1 86 ? 7.505 1.075 0.794 1.00 84.81 86 ASN A O 1
ATOM 678 N N . ALA A 1 87 ? 8.330 -0.265 -0.814 1.00 84.75 87 ALA A N 1
ATOM 679 C CA . ALA A 1 87 ? 9.398 0.660 -1.190 1.00 84.75 87 ALA A CA 1
ATOM 680 C C . ALA A 1 87 ? 8.836 1.930 -1.852 1.00 84.75 87 ALA A C 1
ATOM 682 O O . ALA A 1 87 ? 9.272 3.028 -1.517 1.00 84.75 87 ALA A O 1
ATOM 683 N N . MET A 1 88 ? 7.817 1.810 -2.711 1.00 81.19 88 MET A N 1
ATOM 684 C CA . MET A 1 88 ? 7.162 2.973 -3.331 1.00 81.19 88 MET A CA 1
ATOM 685 C C . MET A 1 88 ? 6.440 3.867 -2.316 1.00 81.19 88 MET A C 1
ATOM 687 O O . MET A 1 88 ? 6.517 5.089 -2.409 1.00 81.19 88 MET A O 1
ATOM 691 N N . HIS A 1 89 ? 5.786 3.290 -1.306 1.00 74.44 89 HIS A N 1
ATOM 692 C CA . HIS A 1 89 ? 5.084 4.062 -0.274 1.00 74.44 89 HIS A CA 1
ATOM 693 C C . HIS A 1 89 ? 6.025 4.843 0.652 1.00 74.44 89 HIS A C 1
ATOM 695 O O . HIS A 1 89 ? 5.611 5.840 1.234 1.00 74.44 89 HIS A O 1
ATOM 701 N N . SER A 1 90 ? 7.292 4.431 0.766 1.00 74.81 90 SER A N 1
ATOM 702 C CA . SER A 1 90 ? 8.288 5.125 1.595 1.00 74.81 90 SER A CA 1
ATOM 703 C C . SER A 1 90 ? 8.745 6.479 1.033 1.00 74.81 90 SER A C 1
ATOM 705 O O . SER A 1 90 ? 9.407 7.241 1.733 1.00 74.81 90 SER A O 1
ATOM 707 N N . ILE A 1 91 ? 8.370 6.794 -0.211 1.00 76.12 91 ILE A N 1
ATOM 708 C CA . ILE A 1 91 ? 8.793 8.005 -0.926 1.00 76.12 91 ILE A CA 1
ATOM 709 C C . ILE A 1 91 ? 8.034 9.249 -0.433 1.00 76.12 91 ILE A C 1
ATOM 711 O O . ILE A 1 91 ? 8.589 10.346 -0.438 1.00 76.12 91 ILE A O 1
ATOM 715 N N . ALA A 1 92 ? 6.786 9.095 0.024 1.00 76.25 92 ALA A N 1
ATOM 716 C CA . ALA A 1 92 ? 5.946 10.205 0.468 1.00 76.25 92 ALA A CA 1
ATOM 717 C C . ALA A 1 92 ? 5.572 10.058 1.956 1.00 76.25 92 ALA A C 1
ATOM 719 O O . ALA A 1 92 ? 4.863 9.114 2.312 1.00 76.25 92 ALA A O 1
ATOM 720 N N . PRO A 1 93 ? 5.975 10.999 2.831 1.00 76.69 93 PRO A N 1
ATOM 721 C CA . PRO A 1 93 ? 5.662 10.940 4.261 1.00 76.69 93 PRO A CA 1
ATOM 722 C C . PRO A 1 93 ? 4.159 10.847 4.579 1.00 76.69 93 PRO A C 1
ATOM 724 O O . PRO A 1 93 ? 3.774 10.166 5.528 1.00 76.69 93 PRO A O 1
ATOM 727 N N . SER A 1 94 ? 3.302 11.478 3.768 1.00 79.69 94 SER A N 1
ATOM 728 C CA . SER A 1 94 ? 1.840 11.430 3.922 1.00 79.69 94 SER A CA 1
ATOM 729 C C . SER A 1 94 ? 1.270 10.021 3.729 1.00 79.69 94 SER A C 1
ATOM 731 O O . SER A 1 94 ? 0.450 9.574 4.529 1.00 79.69 94 SER A O 1
ATOM 733 N N . LEU A 1 95 ? 1.762 9.279 2.732 1.00 76.62 95 LEU A N 1
ATOM 734 C CA . LEU A 1 95 ? 1.334 7.901 2.465 1.00 76.62 95 LEU A CA 1
ATOM 735 C C . LEU A 1 95 ? 1.776 6.938 3.572 1.00 76.62 95 LEU A C 1
ATOM 737 O O . LEU A 1 95 ? 1.089 5.957 3.857 1.00 76.62 95 LEU A O 1
ATOM 741 N N . VAL A 1 96 ? 2.905 7.216 4.231 1.00 80.25 96 VAL A N 1
ATOM 742 C CA . VAL A 1 96 ? 3.368 6.430 5.384 1.00 80.25 96 VAL A CA 1
ATOM 743 C C . VAL A 1 96 ? 2.411 6.591 6.568 1.00 80.25 96 VAL A C 1
ATOM 745 O O . VAL A 1 96 ? 2.059 5.597 7.207 1.00 80.25 96 VAL A O 1
ATOM 748 N N . GLN A 1 97 ? 1.956 7.817 6.843 1.00 81.56 97 GLN A N 1
ATOM 749 C CA . GLN A 1 97 ? 0.987 8.083 7.908 1.00 81.56 97 GLN A CA 1
ATOM 750 C C . GLN A 1 97 ? -0.372 7.439 7.611 1.00 81.56 97 GLN A C 1
ATOM 752 O O . GLN A 1 97 ? -0.945 6.783 8.481 1.00 81.56 97 GLN A O 1
ATOM 757 N N . GLU A 1 98 ? -0.866 7.575 6.382 1.00 82.00 98 GLU A N 1
ATOM 758 C CA . GLU A 1 98 ? -2.124 6.961 5.953 1.00 82.00 98 GLU A CA 1
ATOM 759 C C . GLU A 1 98 ? -2.070 5.432 6.064 1.00 82.00 98 GLU A C 1
ATOM 761 O O . GLU A 1 98 ? -2.965 4.818 6.644 1.00 82.00 98 GLU A O 1
ATOM 766 N N . ARG A 1 99 ? -0.967 4.809 5.628 1.00 82.12 99 ARG A N 1
ATOM 767 C CA . ARG A 1 99 ? -0.735 3.367 5.798 1.00 82.12 99 ARG A CA 1
ATOM 768 C C . ARG A 1 99 ? -0.780 2.951 7.262 1.00 82.12 99 ARG A C 1
ATOM 770 O O . ARG A 1 99 ? -1.344 1.904 7.571 1.00 82.12 99 ARG A O 1
ATOM 777 N N . GLN A 1 100 ? -0.192 3.743 8.158 1.00 82.81 100 GLN A N 1
ATOM 778 C CA . GLN A 1 100 ? -0.220 3.440 9.585 1.00 82.81 100 GLN A CA 1
ATOM 779 C C . GLN A 1 100 ? -1.662 3.445 10.109 1.00 82.81 100 GLN A C 1
ATOM 781 O O . GLN A 1 100 ? -2.086 2.466 10.723 1.00 82.81 100 GLN A O 1
ATOM 786 N N . LEU A 1 101 ? -2.441 4.478 9.778 1.00 83.56 101 LEU A N 1
ATOM 787 C CA . LEU A 1 101 ? -3.857 4.573 10.149 1.00 83.56 101 LEU A CA 1
ATOM 788 C C . LEU A 1 101 ? -4.679 3.404 9.589 1.00 83.56 101 LEU A C 1
ATOM 790 O O . LEU A 1 101 ? -5.462 2.795 10.317 1.00 83.56 101 LEU A O 1
ATOM 794 N N . MET A 1 102 ? -4.462 3.047 8.321 1.00 84.62 102 MET A N 1
ATOM 795 C CA . MET A 1 102 ? -5.123 1.904 7.688 1.00 84.62 102 MET A CA 1
ATOM 796 C C . MET A 1 102 ? -4.721 0.568 8.318 1.00 84.62 102 MET A C 1
ATOM 798 O O . MET A 1 102 ? -5.554 -0.327 8.423 1.00 84.62 102 MET A O 1
ATOM 802 N N . SER A 1 103 ? -3.467 0.420 8.752 1.00 85.19 103 SER A N 1
ATOM 803 C CA . SER A 1 103 ? -2.988 -0.804 9.405 1.00 85.19 103 SER A CA 1
ATOM 804 C C . SER A 1 103 ? -3.563 -0.990 10.809 1.00 85.19 103 SER A C 1
ATOM 806 O O . SER A 1 103 ? -3.795 -2.117 11.241 1.00 85.19 103 SER A O 1
ATOM 808 N N . ASP A 1 104 ? -3.824 0.117 11.507 1.00 85.44 104 ASP A N 1
ATOM 809 C CA . ASP A 1 104 ? -4.447 0.122 12.827 1.00 85.44 104 ASP A CA 1
ATOM 810 C C . ASP A 1 104 ? -5.970 -0.069 12.759 1.00 85.44 104 ASP A C 1
ATOM 812 O O . ASP A 1 104 ? -6.605 -0.355 13.781 1.00 85.44 104 ASP A O 1
ATOM 816 N N . PHE A 1 105 ? -6.564 0.077 11.571 1.00 88.88 105 PHE A N 1
ATOM 817 C CA . PHE A 1 105 ? -7.984 -0.134 11.349 1.00 88.88 105 PHE A CA 1
ATOM 818 C C . PHE A 1 105 ? -8.349 -1.616 11.476 1.00 88.88 105 PHE A C 1
ATOM 820 O O . PHE A 1 105 ? -7.701 -2.511 10.942 1.00 88.88 105 PHE A O 1
ATOM 827 N N . ILE A 1 106 ? -9.459 -1.879 12.159 1.00 88.94 106 ILE A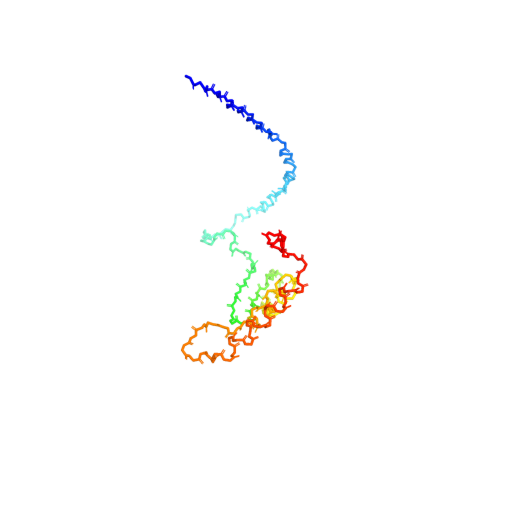 N 1
ATOM 828 C CA . ILE A 1 106 ? -9.961 -3.232 12.464 1.00 88.94 106 ILE A CA 1
ATOM 829 C C . ILE A 1 106 ? -10.461 -3.971 11.212 1.00 88.94 106 ILE A C 1
ATOM 831 O O . ILE A 1 106 ? -10.804 -5.152 11.277 1.00 88.94 106 ILE A O 1
ATOM 835 N N . GLY A 1 107 ? -10.535 -3.266 10.083 1.00 88.12 107 GLY A N 1
ATOM 836 C CA . GLY A 1 107 ? -11.152 -3.734 8.856 1.00 88.12 107 GLY A CA 1
ATOM 837 C C . GLY A 1 107 ? -12.675 -3.569 8.863 1.00 88.12 107 GLY A C 1
ATOM 838 O O . GLY A 1 107 ? -13.250 -2.958 9.769 1.00 88.12 107 GLY A O 1
ATOM 839 N N . PRO A 1 108 ? -13.351 -4.101 7.832 1.00 91.00 108 PRO A N 1
ATOM 840 C CA . PRO A 1 108 ? -14.800 -4.033 7.716 1.00 91.00 108 PRO A CA 1
ATOM 841 C C . PRO A 1 108 ? -15.498 -4.644 8.936 1.00 91.00 108 PRO A C 1
ATOM 843 O O . PRO A 1 108 ? -15.123 -5.716 9.422 1.00 91.00 108 PRO A O 1
ATOM 846 N N . LEU A 1 109 ? -16.550 -3.983 9.417 1.00 93.12 109 LEU A N 1
ATOM 847 C CA . LEU A 1 109 ? -17.384 -4.526 10.484 1.00 93.12 109 LEU A CA 1
ATOM 848 C C . LEU A 1 109 ? -18.245 -5.651 9.907 1.00 93.12 109 LEU A C 1
ATOM 850 O O . LEU A 1 109 ? -19.202 -5.417 9.175 1.00 93.12 109 LEU A O 1
ATOM 854 N N . THR A 1 110 ? -17.870 -6.884 10.227 1.00 93.50 110 THR A N 1
ATOM 855 C CA . THR A 1 110 ? -18.579 -8.097 9.816 1.00 93.50 110 THR A CA 1
ATOM 856 C C . THR A 1 110 ? -19.206 -8.767 11.031 1.00 93.50 110 THR A C 1
ATOM 858 O O . THR A 1 110 ? -18.897 -8.437 12.176 1.00 93.50 110 THR A O 1
ATOM 861 N N . THR A 1 111 ? -20.040 -9.779 10.801 1.00 93.44 111 THR A N 1
ATOM 862 C CA . THR A 1 111 ? -20.595 -10.618 11.875 1.00 93.44 111 THR A CA 1
ATOM 863 C C . THR A 1 111 ? -19.523 -11.366 12.678 1.00 93.44 111 THR A C 1
ATOM 865 O O . THR A 1 111 ? -19.783 -11.761 13.810 1.00 93.44 111 THR A O 1
ATOM 868 N N . SER A 1 112 ? -18.318 -11.539 12.122 1.00 91.69 112 SER A N 1
ATOM 869 C CA . SER A 1 112 ? -17.172 -12.156 12.805 1.00 91.69 112 SER A CA 1
ATOM 870 C C . SER A 1 112 ? -16.336 -11.176 13.634 1.00 91.69 112 SER A C 1
ATOM 872 O O . SER A 1 112 ? -15.499 -11.599 14.434 1.00 91.69 112 SER A O 1
ATOM 874 N N . THR A 1 113 ? -16.541 -9.865 13.470 1.00 91.56 113 THR A N 1
ATOM 875 C CA . THR A 1 113 ? -15.735 -8.853 14.153 1.00 91.56 113 THR A CA 1
ATOM 876 C C . THR A 1 113 ? -16.094 -8.817 15.640 1.00 91.56 113 THR A C 1
ATOM 878 O O . THR A 1 113 ? -17.205 -8.462 16.031 1.00 91.56 113 THR A O 1
ATOM 881 N N . ALA A 1 114 ? -15.136 -9.161 16.502 1.00 93.62 114 ALA A N 1
ATOM 882 C CA . ALA A 1 114 ? -15.351 -9.160 17.945 1.00 93.62 114 ALA A CA 1
ATOM 883 C C . ALA A 1 114 ? -15.596 -7.738 18.483 1.00 93.62 114 ALA A C 1
ATOM 885 O O . ALA A 1 114 ? -14.783 -6.832 18.275 1.00 93.62 114 ALA A O 1
ATOM 886 N N . LYS A 1 115 ? -16.668 -7.558 19.268 1.00 94.25 115 LYS A N 1
ATOM 887 C CA . LYS A 1 115 ? -17.036 -6.274 19.900 1.00 94.25 115 LYS A CA 1
ATOM 888 C C . LYS A 1 115 ? -15.883 -5.647 20.694 1.00 94.25 115 LYS A C 1
ATOM 890 O O . LYS A 1 115 ? -15.685 -4.438 20.650 1.00 94.25 115 LYS A O 1
ATOM 895 N N . SER A 1 116 ? -15.087 -6.466 21.380 1.00 95.06 116 SER A N 1
ATOM 896 C CA . SER A 1 116 ? -13.915 -6.027 22.150 1.00 95.06 116 SER A CA 1
ATOM 897 C C . SER A 1 116 ? -12.828 -5.367 21.300 1.00 95.06 116 SER A C 1
ATOM 899 O O . SER A 1 116 ? -12.054 -4.565 21.816 1.00 95.06 116 SER A O 1
ATOM 901 N N . ASN A 1 117 ? -12.723 -5.716 20.016 1.00 92.75 117 ASN A N 1
ATOM 902 C CA . ASN A 1 117 ? -11.754 -5.096 19.114 1.00 92.75 117 ASN A CA 1
ATOM 903 C C . ASN A 1 117 ? -12.247 -3.716 18.682 1.00 92.75 117 ASN A C 1
ATOM 905 O O . ASN A 1 117 ? -11.469 -2.768 18.709 1.00 92.75 117 ASN A O 1
ATOM 909 N N . VAL A 1 118 ? -13.548 -3.601 18.392 1.00 94.00 118 VAL A N 1
ATOM 910 C CA . VAL A 1 118 ? -14.212 -2.328 18.073 1.00 94.00 118 VAL A CA 1
ATOM 911 C C . VAL A 1 118 ? -14.075 -1.334 19.216 1.00 94.00 118 VAL A C 1
ATOM 913 O O . VAL A 1 118 ? -13.579 -0.234 19.004 1.00 94.00 118 VAL A O 1
ATOM 916 N N . ILE A 1 119 ? -14.416 -1.753 20.437 1.00 94.88 119 ILE A N 1
ATOM 917 C CA . ILE A 1 119 ? -14.306 -0.896 21.624 1.00 94.88 119 ILE A CA 1
ATOM 918 C C . ILE A 1 119 ? -12.865 -0.403 21.808 1.00 94.88 119 ILE A C 1
ATOM 920 O O . ILE A 1 119 ? -12.644 0.802 21.882 1.00 94.88 119 ILE A O 1
ATOM 924 N N . ARG A 1 120 ? -11.874 -1.307 21.791 1.00 93.38 120 ARG A N 1
ATOM 925 C CA . ARG A 1 120 ? -10.459 -0.934 21.968 1.00 93.38 120 ARG A CA 1
ATOM 926 C C . ARG A 1 120 ? -9.942 0.012 20.885 1.00 93.38 120 ARG A C 1
ATOM 928 O O . ARG A 1 120 ? -9.121 0.879 21.173 1.00 93.38 120 ARG A O 1
ATOM 935 N N . TYR A 1 121 ? -10.384 -0.159 19.642 1.00 93.44 121 TYR A N 1
ATOM 936 C CA . TYR A 1 121 ? -10.031 0.758 18.561 1.00 93.44 121 TYR A CA 1
ATOM 937 C C . TYR A 1 121 ? -10.642 2.145 18.790 1.00 93.44 121 TYR A C 1
ATOM 939 O O . TYR A 1 121 ? -9.915 3.133 18.743 1.00 93.44 121 TYR A O 1
ATOM 947 N N . CYS A 1 122 ? -11.938 2.229 19.106 1.00 92.38 122 CYS A N 1
ATOM 948 C CA . CYS A 1 122 ? -12.612 3.497 19.395 1.00 92.38 122 CYS A CA 1
ATOM 949 C C . CYS A 1 122 ? -11.980 4.232 20.587 1.00 92.38 122 CYS A C 1
ATOM 951 O O . CYS A 1 122 ? -11.748 5.435 20.505 1.00 92.38 122 CYS A O 1
ATOM 953 N N . GLU A 1 123 ? -11.643 3.516 21.662 1.00 93.69 123 GLU A N 1
ATOM 954 C CA . GLU A 1 123 ? -10.935 4.078 22.820 1.00 93.69 123 GLU A CA 1
ATOM 955 C C . GLU A 1 123 ? -9.579 4.669 22.419 1.00 93.69 123 GLU A C 1
ATOM 957 O O . GLU A 1 123 ? -9.255 5.796 22.793 1.00 93.69 123 GLU A O 1
ATOM 962 N N . ARG A 1 124 ? -8.799 3.941 21.609 1.00 91.00 124 ARG A N 1
ATOM 963 C CA . ARG A 1 124 ? -7.507 4.420 21.104 1.00 91.00 124 ARG A CA 1
ATOM 964 C C . ARG A 1 124 ? -7.670 5.676 20.247 1.00 91.00 124 ARG A C 1
ATOM 966 O O . ARG A 1 124 ? -6.945 6.643 20.460 1.00 91.00 124 ARG A O 1
ATOM 973 N N . GLN A 1 125 ? -8.623 5.679 19.313 1.00 89.44 125 GLN A N 1
ATOM 974 C CA . GLN A 1 125 ? -8.884 6.834 18.449 1.00 89.44 125 GLN A CA 1
ATOM 975 C C . GLN A 1 125 ? -9.345 8.054 19.256 1.00 89.44 125 GLN A C 1
ATOM 977 O O . GLN A 1 125 ? -8.847 9.153 19.033 1.00 89.44 125 GLN A O 1
ATOM 982 N N . SER A 1 126 ? -10.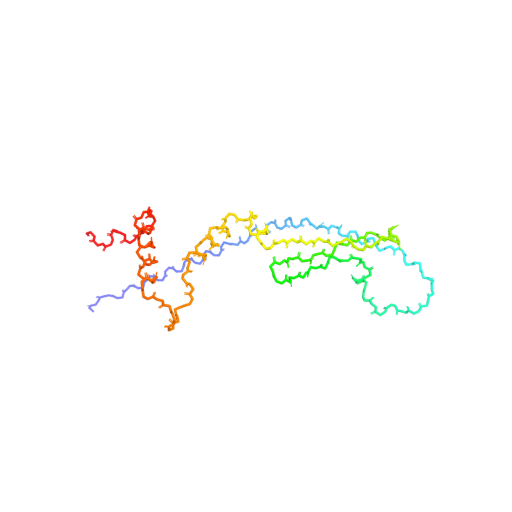208 7.864 20.259 1.00 88.94 126 SER A N 1
ATOM 983 C CA . SER A 1 126 ? -10.628 8.935 21.173 1.00 88.94 126 SER A CA 1
ATOM 984 C C . SER A 1 126 ? -9.443 9.536 21.938 1.00 88.94 126 SER A C 1
ATOM 986 O O . SER A 1 126 ? -9.312 10.755 22.024 1.00 88.94 126 SER A O 1
ATOM 988 N N . GLN A 1 127 ? -8.525 8.704 22.438 1.00 89.19 127 GLN A N 1
ATOM 989 C CA . GLN A 1 127 ? -7.322 9.188 23.121 1.00 89.19 127 GLN A CA 1
ATOM 990 C C . GLN A 1 127 ? -6.378 9.964 22.197 1.00 89.19 127 GLN A C 1
ATOM 992 O O . GLN A 1 127 ? -5.729 10.904 22.655 1.00 89.19 127 GLN A O 1
ATOM 997 N N . LEU A 1 128 ? -6.267 9.566 20.927 1.00 85.94 128 LEU A N 1
ATOM 998 C CA . LEU A 1 128 ? -5.468 10.282 19.930 1.00 85.94 128 LEU A CA 1
ATOM 999 C C . LEU A 1 128 ? -6.110 11.624 19.568 1.00 85.94 128 LEU A C 1
ATOM 1001 O O . LEU A 1 128 ? -5.414 12.636 19.546 1.00 85.94 128 LEU A O 1
ATOM 1005 N N . ALA A 1 129 ? -7.431 11.649 19.379 1.00 82.88 129 ALA A N 1
ATOM 1006 C CA . ALA A 1 129 ? -8.183 12.874 19.128 1.00 82.88 129 ALA A CA 1
ATOM 1007 C C . ALA A 1 129 ? -8.036 13.869 20.289 1.00 82.88 129 ALA A C 1
ATOM 1009 O O . ALA A 1 129 ? -7.666 15.013 20.058 1.00 82.88 129 ALA A O 1
ATOM 1010 N N . ASN A 1 130 ? -8.180 13.420 21.540 1.00 82.38 130 ASN A N 1
ATOM 1011 C CA . ASN A 1 130 ? -8.026 14.276 22.726 1.00 82.38 130 ASN A CA 1
ATOM 1012 C C . ASN A 1 130 ? -6.632 14.913 22.864 1.00 82.38 130 ASN A C 1
ATOM 1014 O O . ASN A 1 130 ? -6.478 15.907 23.569 1.00 82.38 130 ASN A O 1
ATOM 1018 N N . LYS A 1 131 ? -5.606 14.325 22.239 1.00 81.62 131 LYS A N 1
ATOM 1019 C CA . LYS A 1 131 ? -4.232 14.850 22.229 1.00 81.62 131 LYS A CA 1
ATOM 1020 C C . LYS A 1 131 ? -3.956 15.752 21.023 1.00 81.62 131 LYS A C 1
ATOM 1022 O O . LYS A 1 131 ? -2.915 16.403 20.993 1.00 81.62 131 LYS A O 1
ATOM 1027 N N . SER A 1 132 ? -4.849 15.775 20.036 1.00 75.50 132 SER A N 1
ATOM 1028 C CA . SER A 1 132 ? -4.731 16.627 18.858 1.00 75.50 132 SER A CA 1
ATOM 1029 C C . SER A 1 132 ? -5.185 18.046 19.194 1.00 75.50 132 SER A C 1
ATOM 1031 O O . SER A 1 132 ? -6.306 18.266 19.640 1.00 75.50 132 SER A O 1
ATOM 1033 N N . ILE A 1 133 ? -4.304 19.019 18.964 1.00 65.06 133 ILE A N 1
ATOM 1034 C CA . ILE A 1 133 ? -4.533 20.447 19.248 1.00 65.06 133 ILE A CA 1
ATOM 1035 C C . ILE A 1 133 ? -5.523 21.071 18.237 1.00 65.06 133 ILE A C 1
ATOM 1037 O O . ILE A 1 133 ? -6.066 22.140 18.480 1.00 65.06 133 ILE A O 1
ATOM 1041 N N . HIS A 1 134 ? -5.817 20.384 17.127 1.00 63.94 134 HIS A N 1
ATOM 1042 C CA . HIS A 1 134 ? -6.639 20.888 16.019 1.00 63.94 134 HIS A CA 1
ATOM 1043 C C . HIS A 1 134 ? -8.158 20.665 16.161 1.00 63.94 134 HIS A C 1
ATOM 1045 O O . HIS A 1 134 ? -8.875 20.708 15.163 1.00 63.94 134 HIS A O 1
ATOM 1051 N N . ILE A 1 135 ? -8.686 20.427 17.364 1.00 58.12 135 ILE A N 1
ATOM 1052 C CA . ILE A 1 135 ? -10.143 20.327 17.549 1.00 58.12 135 ILE A CA 1
ATOM 1053 C C . ILE A 1 135 ? -10.725 21.742 17.641 1.00 58.12 135 ILE A C 1
ATOM 1055 O O . ILE A 1 135 ? -10.803 22.325 18.718 1.00 58.12 135 ILE A O 1
ATOM 1059 N N . ILE A 1 136 ? -11.128 22.272 16.486 1.00 59.88 136 ILE A N 1
ATOM 1060 C CA . ILE A 1 136 ? -11.763 23.590 16.311 1.00 59.88 136 ILE A CA 1
ATOM 1061 C C . ILE A 1 136 ? -13.107 23.687 17.074 1.00 59.88 136 ILE A C 1
ATOM 1063 O O . ILE A 1 136 ? -13.521 24.775 17.449 1.00 59.88 136 ILE A O 1
ATOM 1067 N N . ASP A 1 137 ? -13.738 22.559 17.414 1.00 54.78 137 ASP A N 1
ATOM 1068 C CA . ASP A 1 137 ? -15.041 22.522 18.103 1.00 54.78 137 ASP A CA 1
ATOM 1069 C C . ASP A 1 137 ? -14.982 22.562 19.641 1.00 54.78 137 ASP A C 1
ATOM 1071 O O . ASP A 1 137 ? -16.022 22.489 20.299 1.00 54.78 137 ASP A O 1
ATOM 1075 N N . ARG A 1 138 ? -13.798 22.663 20.267 1.00 55.84 138 ARG A N 1
ATOM 1076 C CA . ARG A 1 138 ? -13.722 22.620 21.742 1.00 55.84 138 ARG A CA 1
ATOM 1077 C C . ARG A 1 138 ? -14.319 23.859 22.422 1.00 55.84 138 ARG A C 1
ATOM 1079 O O . ARG A 1 138 ? -14.714 23.761 23.581 1.00 55.84 138 ARG A O 1
ATOM 1086 N N . ASP A 1 139 ? -14.419 24.974 21.704 1.00 54.50 139 ASP A N 1
ATOM 1087 C CA . ASP A 1 139 ? -14.889 26.254 22.245 1.00 54.50 139 ASP A CA 1
ATOM 1088 C C . ASP A 1 139 ? -16.391 26.513 21.999 1.00 54.50 139 ASP A C 1
ATOM 1090 O O . ASP A 1 139 ? -16.939 27.470 22.534 1.00 54.50 139 ASP A O 1
ATOM 1094 N N . ALA A 1 140 ? -17.100 25.642 21.267 1.00 56.94 140 ALA A N 1
ATOM 1095 C CA . ALA A 1 140 ? -18.531 25.816 20.968 1.00 56.94 140 ALA A CA 1
ATOM 1096 C C . ALA A 1 140 ? -19.487 25.415 22.119 1.00 56.94 140 ALA A C 1
ATOM 1098 O O . ALA A 1 140 ? -20.706 25.498 21.971 1.00 56.94 140 ALA A O 1
ATOM 1099 N N . LEU A 1 141 ? -18.956 24.950 23.256 1.00 50.94 141 LEU A N 1
ATOM 1100 C CA . LEU A 1 141 ? -19.730 24.483 24.421 1.00 50.94 141 LEU A CA 1
ATOM 1101 C C . LEU A 1 141 ? -19.273 25.111 25.754 1.00 50.94 141 LEU A C 1
ATOM 1103 O O . LEU A 1 141 ? -19.615 24.587 26.818 1.00 50.94 141 LEU A O 1
ATOM 1107 N N . SER A 1 142 ? -18.493 26.198 25.706 1.00 48.09 142 SER A N 1
ATOM 1108 C CA . SER A 1 142 ? -18.135 27.000 26.886 1.00 48.09 142 SER A CA 1
ATOM 1109 C C . SER A 1 142 ? -19.172 28.071 27.192 1.00 48.09 142 SER A C 1
ATOM 1111 O O . SER A 1 142 ? -19.728 28.658 26.243 1.00 48.09 142 SER A O 1
#

Foldseek 3Di:
DDDDDDDPPPPPPPPDDDPVPPPVPPPPPPCVPDPPPDDDDDDPDPPVPPFFDWDWDDDPQKIKIWDGDDCVCVPDDTDIDIGGNVNVQVVDPVSVVVVVVVVLDQPDDDPPRDPVSVVVSVVVVVVVVVVDPPPPCPPVPD